Protein AF-A0A2S7NT36-F1 (afdb_monomer_lite)

Structure (mmCIF, N/CA/C/O backbone):
data_AF-A0A2S7NT36-F1
#
_entry.id   AF-A0A2S7NT36-F1
#
loop_
_atom_site.group_PDB
_atom_site.id
_atom_site.type_symbol
_atom_site.label_atom_id
_atom_site.label_alt_id
_atom_site.label_comp_id
_atom_site.label_asym_id
_atom_site.label_entity_id
_atom_site.label_seq_id
_atom_site.pdbx_PDB_ins_code
_atom_site.Cartn_x
_atom_site.Cartn_y
_atom_site.Cartn_z
_atom_site.occupancy
_atom_site.B_iso_or_equiv
_atom_site.auth_seq_id
_atom_site.auth_comp_id
_atom_site.auth_asym_id
_atom_site.auth_atom_id
_atom_site.pdbx_PDB_model_num
ATOM 1 N N . MET A 1 1 ? -33.943 -29.440 -10.392 1.00 42.16 1 MET A N 1
ATOM 2 C CA . MET A 1 1 ? -32.562 -29.233 -9.902 1.00 42.16 1 MET A CA 1
ATOM 3 C C . MET A 1 1 ? -31.952 -28.048 -10.634 1.00 42.16 1 MET A C 1
ATOM 5 O O . MET A 1 1 ? -31.797 -28.117 -11.845 1.00 42.16 1 MET A O 1
ATOM 9 N N . ARG A 1 2 ? -31.644 -26.956 -9.932 1.00 38.22 2 ARG A N 1
ATOM 10 C CA . ARG A 1 2 ? -30.636 -25.983 -10.367 1.00 38.22 2 ARG A CA 1
ATOM 11 C C . ARG A 1 2 ? -30.002 -25.395 -9.109 1.00 38.22 2 ARG A C 1
ATOM 13 O O . ARG A 1 2 ? -30.693 -24.888 -8.234 1.00 38.22 2 ARG A O 1
ATOM 20 N N . VAL A 1 3 ? -28.711 -25.655 -9.006 1.00 45.56 3 VAL A N 1
ATOM 21 C CA . VAL A 1 3 ? -27.828 -25.522 -7.849 1.00 45.56 3 VAL A CA 1
ATOM 22 C C . VAL A 1 3 ? -27.324 -24.076 -7.785 1.00 45.56 3 VAL A C 1
ATOM 24 O O . VAL A 1 3 ? -26.927 -23.530 -8.806 1.00 45.56 3 VAL A O 1
ATOM 27 N N . HIS A 1 4 ? -27.414 -23.490 -6.587 1.00 45.06 4 HIS A N 1
ATOM 28 C CA . HIS A 1 4 ? -26.648 -22.371 -6.016 1.00 45.06 4 HIS A CA 1
ATOM 29 C C . HIS A 1 4 ? -26.056 -21.302 -6.958 1.00 45.06 4 HIS A C 1
ATOM 31 O O . HIS A 1 4 ? -25.009 -21.500 -7.560 1.00 45.06 4 HIS A O 1
ATOM 37 N N . GLN A 1 5 ? -26.631 -20.094 -6.912 1.00 46.41 5 GLN A N 1
ATOM 38 C CA . GLN A 1 5 ? -25.953 -18.850 -7.304 1.00 46.41 5 GLN A CA 1
ATOM 39 C C . GLN A 1 5 ? -26.203 -17.758 -6.247 1.00 46.41 5 GLN A C 1
ATOM 41 O O . GLN A 1 5 ? -26.774 -16.711 -6.529 1.00 46.41 5 GLN A O 1
ATOM 46 N N . THR A 1 6 ? -25.820 -18.018 -4.996 1.00 50.53 6 THR A N 1
ATOM 47 C CA . THR A 1 6 ? -25.891 -17.040 -3.892 1.00 50.53 6 THR A CA 1
ATOM 48 C C . THR A 1 6 ? -24.779 -17.312 -2.872 1.00 50.53 6 THR A C 1
ATOM 50 O O . THR A 1 6 ? -25.064 -17.768 -1.765 1.00 50.53 6 THR A O 1
ATOM 53 N N . SER A 1 7 ? -23.504 -17.119 -3.220 1.00 50.94 7 SER A N 1
ATOM 54 C CA . SER A 1 7 ? -22.423 -17.439 -2.264 1.00 50.94 7 SER A CA 1
ATOM 55 C C . SER A 1 7 ? -21.225 -16.496 -2.201 1.00 50.94 7 SER A C 1
ATOM 57 O O . SER A 1 7 ? -20.379 -16.721 -1.352 1.00 50.94 7 SER A O 1
ATOM 59 N N . GLU A 1 8 ? -21.165 -15.405 -2.967 1.00 52.16 8 GLU A N 1
ATOM 60 C CA . GLU A 1 8 ? -20.052 -14.442 -2.826 1.00 52.16 8 GLU A CA 1
ATOM 61 C C . GLU A 1 8 ? -20.491 -13.160 -2.103 1.00 52.16 8 GLU A C 1
ATOM 63 O O . GLU A 1 8 ? -19.914 -12.759 -1.093 1.00 52.16 8 GLU A O 1
ATOM 68 N N . LEU A 1 9 ? -21.593 -12.546 -2.548 1.00 51.09 9 LEU A N 1
ATOM 69 C CA . LEU A 1 9 ? -22.089 -11.300 -1.951 1.00 51.09 9 LEU A CA 1
ATOM 70 C C . LEU A 1 9 ? -22.696 -11.515 -0.558 1.00 51.09 9 LEU A C 1
ATOM 72 O O . LEU A 1 9 ? -22.529 -10.677 0.322 1.00 51.09 9 LEU A O 1
ATOM 76 N N . SER A 1 10 ? -23.355 -12.653 -0.331 1.00 54.47 10 SER A N 1
ATOM 77 C CA . SER A 1 10 ? -23.894 -13.028 0.980 1.00 54.47 10 SER A CA 1
ATOM 78 C C . SER A 1 10 ? -22.780 -13.280 1.999 1.00 54.47 10 SER A C 1
ATOM 80 O O . SER A 1 10 ? -22.888 -12.819 3.132 1.00 54.47 10 SER A O 1
ATOM 82 N N . PHE A 1 11 ? -21.679 -13.921 1.596 1.00 54.38 11 PHE A N 1
ATOM 83 C CA . PHE A 1 11 ? -20.517 -14.148 2.460 1.00 54.38 11 PHE A CA 1
ATOM 84 C C . PHE A 1 11 ? -19.787 -12.849 2.810 1.00 54.38 11 PHE A C 1
ATOM 86 O O . PHE A 1 11 ? -19.436 -12.642 3.970 1.00 54.38 11 PHE A O 1
ATOM 93 N N . LEU A 1 12 ? -19.622 -11.937 1.847 1.00 54.38 12 LEU A N 1
ATOM 94 C CA . LEU A 1 12 ? -19.020 -10.623 2.093 1.00 54.38 12 LEU A CA 1
ATOM 95 C C . LEU A 1 12 ? -19.875 -9.751 3.019 1.00 54.38 12 LEU A C 1
ATOM 97 O O . LEU A 1 12 ? -19.329 -9.077 3.889 1.00 54.38 12 LEU A O 1
ATOM 101 N N . ILE A 1 13 ? -21.203 -9.790 2.885 1.00 56.16 13 ILE A N 1
ATOM 102 C CA . ILE A 1 13 ? -22.117 -9.051 3.767 1.00 56.16 13 ILE A CA 1
ATOM 103 C C . ILE A 1 13 ? -22.115 -9.652 5.180 1.00 56.16 13 ILE A C 1
ATOM 105 O O . ILE A 1 13 ? -22.045 -8.908 6.155 1.00 56.16 13 ILE A O 1
ATOM 109 N N . ILE A 1 14 ? -22.119 -10.982 5.315 1.00 53.88 14 ILE A N 1
ATOM 110 C CA . ILE A 1 14 ? -22.069 -11.660 6.621 1.00 53.88 14 ILE A CA 1
ATOM 111 C C . ILE A 1 14 ? -20.710 -11.435 7.309 1.00 53.88 14 ILE A C 1
ATOM 113 O O . ILE A 1 14 ? -20.681 -11.151 8.506 1.00 53.88 14 ILE A O 1
ATOM 117 N N . LEU A 1 15 ? -19.595 -11.444 6.565 1.00 54.75 15 LEU A N 1
ATOM 118 C CA . LEU A 1 15 ? -18.270 -11.072 7.077 1.00 54.75 15 LEU A CA 1
ATOM 119 C C . LEU A 1 15 ? -18.221 -9.596 7.505 1.00 54.75 15 LEU A C 1
ATOM 121 O O . LEU A 1 15 ? -17.618 -9.266 8.522 1.00 54.75 15 LEU A O 1
ATOM 125 N N . PHE A 1 16 ? -18.888 -8.705 6.768 1.00 55.41 16 PHE A N 1
ATOM 126 C CA . PHE A 1 16 ? -18.996 -7.287 7.111 1.00 55.41 16 PHE A CA 1
ATOM 127 C C . PHE A 1 16 ? -19.836 -7.047 8.382 1.00 55.41 16 PHE A C 1
ATOM 129 O O . PHE A 1 16 ? -19.515 -6.144 9.151 1.00 55.41 16 PHE A O 1
ATOM 136 N N . ILE A 1 17 ? -20.862 -7.872 8.634 1.00 54.94 17 ILE A N 1
ATOM 137 C CA . ILE A 1 17 ? -21.731 -7.804 9.825 1.00 54.94 17 ILE A CA 1
ATOM 138 C C . ILE A 1 17 ? -21.069 -8.442 11.064 1.00 54.94 17 ILE A C 1
ATOM 140 O O . ILE A 1 17 ? -21.191 -7.903 12.160 1.00 54.94 17 ILE A O 1
ATOM 144 N N . MET A 1 18 ? -20.321 -9.545 10.923 1.00 45.66 18 MET A N 1
ATOM 145 C CA . MET A 1 18 ? -19.658 -10.227 12.054 1.00 45.66 18 MET A CA 1
ATOM 146 C C . MET A 1 18 ? -18.442 -9.481 12.639 1.00 45.66 18 MET A C 1
ATOM 148 O O . MET A 1 18 ? -17.927 -9.881 13.681 1.00 45.66 18 MET A O 1
ATOM 152 N N . ILE A 1 19 ? -17.978 -8.396 12.011 1.00 57.12 19 ILE A N 1
ATOM 153 C CA . ILE A 1 19 ? -16.826 -7.590 12.465 1.00 57.12 19 ILE A CA 1
ATOM 154 C C . ILE A 1 19 ? -17.263 -6.403 13.359 1.00 57.12 19 ILE A C 1
ATOM 156 O O . ILE A 1 19 ? -16.482 -5.483 13.606 1.00 57.12 19 ILE A O 1
ATOM 160 N N . ASP A 1 20 ? -18.488 -6.400 13.890 1.00 58.84 20 ASP A N 1
ATOM 161 C CA . ASP A 1 20 ? -18.980 -5.302 14.730 1.00 58.84 20 ASP A CA 1
ATOM 162 C C . ASP A 1 20 ? -19.432 -5.762 16.125 1.00 58.84 20 ASP A C 1
ATOM 164 O O . ASP A 1 20 ? -20.499 -6.351 16.251 1.00 58.84 20 ASP A O 1
ATOM 168 N N . GLN A 1 21 ? -18.605 -5.491 17.155 1.00 53.12 21 GLN A N 1
ATOM 169 C CA . GLN A 1 21 ? -18.949 -5.218 18.574 1.00 53.12 21 GLN A CA 1
ATOM 170 C C . GLN A 1 21 ? -17.714 -4.596 19.320 1.00 53.12 21 GLN A C 1
ATOM 172 O O . GLN A 1 21 ? -16.574 -4.812 18.905 1.00 53.12 21 GLN A O 1
ATOM 177 N N . PRO A 1 22 ? -17.865 -3.766 20.386 1.00 54.78 22 PRO A N 1
ATOM 178 C CA . PRO A 1 22 ? -17.552 -2.325 20.316 1.00 54.78 22 PRO A CA 1
ATOM 179 C C . PRO A 1 22 ? -16.294 -1.804 21.059 1.00 54.78 22 PRO A C 1
ATOM 181 O O . PRO A 1 22 ? -15.951 -2.236 22.157 1.00 54.78 22 PRO A O 1
ATOM 184 N N . LYS A 1 23 ? -15.703 -0.721 20.507 1.00 51.78 23 LYS A N 1
ATOM 185 C CA . LYS A 1 23 ? -15.104 0.453 21.208 1.00 51.78 23 LYS A CA 1
ATOM 186 C C . LYS A 1 23 ? -14.875 1.592 20.188 1.00 51.78 23 LYS A C 1
ATOM 188 O O . LYS A 1 23 ? -13.743 1.823 19.787 1.00 51.78 23 LYS A O 1
ATOM 193 N N . ARG A 1 24 ? -15.939 2.289 19.744 1.00 61.03 24 ARG A N 1
ATOM 194 C CA . ARG A 1 24 ? -16.065 3.439 18.781 1.00 61.03 24 ARG A CA 1
ATOM 195 C C . ARG A 1 24 ? -14.836 3.925 17.963 1.00 61.03 24 ARG A C 1
ATOM 197 O O . ARG A 1 24 ? -14.943 4.182 16.768 1.00 61.03 24 ARG A O 1
ATOM 204 N N . ARG A 1 25 ? -13.654 4.105 18.564 1.00 59.62 25 ARG A N 1
ATOM 205 C CA . ARG A 1 25 ? -12.399 4.473 17.877 1.00 59.62 25 ARG A CA 1
ATOM 206 C C . ARG A 1 25 ? -11.682 3.290 17.204 1.00 59.62 25 ARG A C 1
ATOM 208 O O . ARG A 1 25 ? -11.070 3.505 16.159 1.00 59.62 25 ARG A O 1
ATOM 215 N N . SER A 1 26 ? -11.722 2.085 17.780 1.00 62.91 26 SER A N 1
ATOM 216 C CA . SER A 1 26 ? -11.135 0.878 17.171 1.00 62.91 26 SER A CA 1
ATOM 217 C C . SER A 1 26 ? -11.915 0.457 15.928 1.00 62.91 26 SER A C 1
ATOM 219 O O . SER A 1 26 ? -11.309 0.158 14.905 1.00 62.91 26 SER A O 1
ATOM 221 N N . GLU A 1 27 ? -13.241 0.555 15.985 1.00 74.75 27 GLU A N 1
ATOM 222 C CA . GLU A 1 27 ? -14.150 0.268 14.875 1.00 74.75 27 GLU A CA 1
ATOM 223 C C . GLU A 1 27 ? -13.899 1.204 13.684 1.00 74.75 27 GLU A C 1
ATOM 225 O O . GLU A 1 27 ? -13.693 0.742 12.566 1.00 74.75 27 GLU A O 1
ATOM 230 N N . ARG A 1 28 ? -13.773 2.522 13.914 1.00 81.31 28 ARG A N 1
ATOM 231 C CA . ARG A 1 28 ? -13.441 3.482 12.844 1.00 81.31 28 ARG A CA 1
ATOM 232 C C . ARG A 1 28 ? -12.108 3.163 12.163 1.00 81.31 28 ARG A C 1
ATOM 234 O O . ARG A 1 28 ? -12.007 3.306 10.945 1.00 81.31 28 ARG A O 1
ATOM 241 N N . LEU A 1 29 ? -11.083 2.778 12.928 1.00 83.69 29 LEU A N 1
ATOM 242 C CA . LEU A 1 29 ? -9.793 2.382 12.357 1.00 83.69 29 LEU A CA 1
ATOM 243 C C . LEU A 1 29 ? -9.930 1.080 11.573 1.00 83.69 29 LEU A C 1
ATOM 245 O O . LEU A 1 29 ? -9.431 1.007 10.456 1.00 83.69 29 LEU A O 1
ATOM 249 N N . ASN A 1 30 ? -10.629 0.087 12.124 1.00 86.06 30 ASN A N 1
ATOM 250 C CA . ASN A 1 30 ? -10.807 -1.203 11.476 1.00 86.06 30 ASN A CA 1
ATOM 251 C C . ASN A 1 30 ? -11.601 -1.072 10.169 1.00 86.06 30 ASN A C 1
ATOM 253 O O . ASN A 1 30 ? -11.141 -1.545 9.138 1.00 86.06 30 ASN A O 1
ATOM 257 N N . ARG A 1 31 ? -12.711 -0.324 10.175 1.00 87.69 31 ARG A N 1
ATOM 258 C CA . ARG A 1 31 ? -13.513 -0.030 8.980 1.00 87.69 31 ARG A CA 1
ATOM 259 C C . ARG A 1 31 ? -12.693 0.675 7.903 1.00 87.69 31 ARG A C 1
ATOM 261 O O . ARG A 1 31 ? -12.652 0.210 6.773 1.00 87.69 31 ARG A O 1
ATOM 268 N N . ARG A 1 32 ? -11.976 1.752 8.252 1.00 91.19 32 ARG A N 1
ATOM 269 C CA . ARG A 1 32 ? -11.115 2.474 7.293 1.00 91.19 32 ARG A CA 1
ATOM 270 C C . ARG A 1 32 ? -9.978 1.607 6.764 1.00 91.19 32 ARG A C 1
ATOM 272 O O . ARG A 1 32 ? -9.661 1.701 5.586 1.00 91.19 32 ARG A O 1
ATOM 279 N N . LYS A 1 33 ? -9.379 0.778 7.622 1.00 91.81 33 LYS A N 1
ATOM 280 C CA . LYS A 1 33 ? -8.339 -0.182 7.241 1.00 91.81 33 LYS A CA 1
ATOM 281 C C . LYS A 1 33 ? -8.882 -1.177 6.215 1.00 91.81 33 LYS A C 1
ATOM 283 O O . LYS A 1 33 ? -8.262 -1.344 5.177 1.00 91.81 33 LYS A O 1
ATOM 288 N N . VAL A 1 34 ? -10.040 -1.784 6.481 1.00 91.88 34 VAL A N 1
ATOM 289 C CA . VAL A 1 34 ? -10.693 -2.720 5.552 1.00 91.88 34 VAL A CA 1
ATOM 290 C C . VAL A 1 34 ? -11.005 -2.030 4.226 1.00 91.88 34 VAL A C 1
ATOM 292 O O . VAL A 1 34 ? -10.644 -2.546 3.177 1.00 91.88 34 VAL A O 1
ATOM 295 N N . THR A 1 35 ? -11.580 -0.823 4.249 1.00 94.50 35 THR A N 1
ATOM 296 C CA . THR A 1 35 ? -11.831 -0.059 3.018 1.00 94.50 35 THR A CA 1
ATOM 297 C C . THR A 1 35 ? -10.545 0.238 2.244 1.00 94.50 35 THR A C 1
ATOM 299 O O . THR A 1 35 ? -10.534 0.107 1.026 1.00 94.50 35 THR A O 1
ATOM 302 N N . LEU A 1 36 ? -9.462 0.623 2.927 1.00 94.94 36 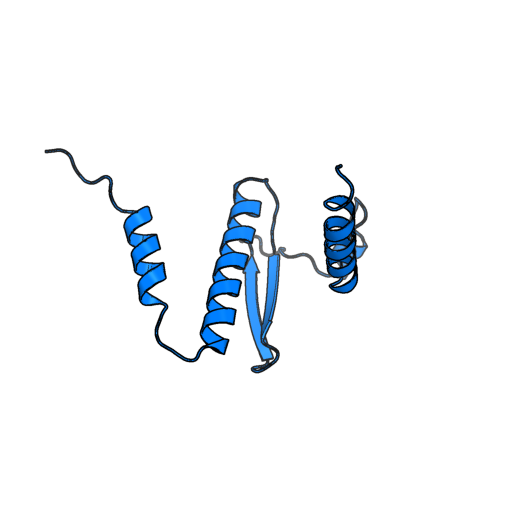LEU A N 1
ATOM 303 C CA . LEU A 1 36 ? -8.177 0.901 2.284 1.00 94.94 36 LEU A CA 1
ATOM 304 C C . LEU A 1 36 ? -7.585 -0.353 1.631 1.00 94.94 36 LEU A C 1
ATOM 306 O O . LEU A 1 36 ? -7.117 -0.273 0.501 1.00 94.94 36 LEU A O 1
ATOM 310 N N . LEU A 1 37 ? -7.642 -1.499 2.315 1.00 95.00 37 LEU A N 1
ATOM 311 C CA . LEU A 1 37 ? -7.189 -2.780 1.770 1.00 95.00 37 LEU A CA 1
ATOM 312 C C . LEU A 1 37 ? -8.013 -3.186 0.545 1.00 95.00 37 LEU A C 1
ATOM 314 O O . LEU A 1 37 ? -7.434 -3.523 -0.481 1.00 95.00 37 LEU A O 1
ATOM 318 N N . ASN A 1 38 ? -9.342 -3.059 0.608 1.00 94.25 38 ASN A N 1
ATOM 319 C CA . ASN A 1 38 ? -10.210 -3.339 -0.537 1.00 94.25 38 ASN A CA 1
ATOM 320 C C . ASN A 1 38 ? -9.871 -2.438 -1.731 1.00 94.25 38 ASN A C 1
ATOM 322 O O . ASN A 1 38 ? -9.794 -2.918 -2.855 1.00 94.25 38 ASN A O 1
ATOM 326 N N . LYS A 1 39 ? -9.608 -1.145 -1.499 1.00 95.31 39 LYS A N 1
ATOM 327 C CA . LYS A 1 39 ? -9.221 -0.216 -2.570 1.00 95.31 39 LYS A CA 1
ATOM 328 C C . LYS A 1 39 ? -7.851 -0.533 -3.160 1.00 95.31 39 LYS A C 1
ATOM 330 O O . LYS A 1 39 ? -7.690 -0.452 -4.370 1.00 95.31 39 LYS A O 1
ATOM 335 N N . ALA A 1 40 ? -6.884 -0.913 -2.331 1.00 95.31 40 ALA A N 1
ATOM 336 C CA . ALA A 1 40 ? -5.579 -1.356 -2.810 1.00 95.31 40 ALA A CA 1
ATOM 337 C C . ALA A 1 40 ? -5.685 -2.623 -3.664 1.00 95.31 40 ALA A C 1
ATOM 339 O O . ALA A 1 40 ? -5.074 -2.686 -4.725 1.00 95.31 40 ALA A O 1
ATOM 340 N N . TYR A 1 41 ? -6.508 -3.581 -3.234 1.00 94.44 41 TYR A N 1
ATOM 341 C CA . TYR A 1 41 ? -6.813 -4.786 -4.000 1.00 94.44 41 TYR A CA 1
ATOM 342 C C . TYR A 1 41 ? -7.506 -4.478 -5.332 1.00 94.44 41 TYR A C 1
ATOM 344 O O . TYR A 1 41 ? -7.125 -5.023 -6.364 1.00 94.44 41 TYR A O 1
ATOM 352 N N . GLU A 1 42 ? -8.503 -3.589 -5.333 1.00 94.94 42 GLU A N 1
ATOM 353 C CA . GLU A 1 42 ? -9.172 -3.143 -6.559 1.00 94.94 42 GLU A CA 1
ATOM 354 C C . GLU A 1 42 ? -8.170 -2.521 -7.542 1.00 94.94 42 GLU A C 1
ATOM 356 O O . GLU A 1 42 ? -8.170 -2.894 -8.711 1.00 94.94 42 GLU A O 1
ATOM 361 N N . ILE A 1 43 ? -7.289 -1.627 -7.077 1.00 95.44 43 ILE A N 1
ATOM 362 C CA . ILE A 1 43 ? -6.253 -1.012 -7.923 1.00 95.44 43 ILE A CA 1
ATOM 363 C C . ILE A 1 43 ? -5.339 -2.085 -8.513 1.00 95.44 43 ILE A C 1
ATOM 365 O O . ILE A 1 43 ? -5.132 -2.098 -9.724 1.00 95.44 43 ILE A O 1
ATOM 369 N N . SER A 1 44 ? -4.834 -3.013 -7.694 1.00 94.50 44 SER A N 1
ATOM 370 C CA . SER A 1 44 ? -3.944 -4.053 -8.213 1.00 94.50 44 SER A CA 1
ATOM 371 C C . SER A 1 44 ? -4.640 -4.983 -9.202 1.00 94.50 44 SER A C 1
ATOM 373 O O . SER A 1 44 ? -4.050 -5.386 -10.196 1.00 94.50 44 SER A O 1
ATOM 375 N N . ARG A 1 45 ? -5.918 -5.296 -8.963 1.00 92.50 45 ARG A N 1
ATOM 376 C CA . ARG A 1 45 ? -6.692 -6.206 -9.810 1.00 92.50 45 ARG A CA 1
ATOM 377 C C . ARG A 1 45 ? -7.119 -5.580 -11.136 1.00 92.50 45 ARG A C 1
ATOM 379 O O . ARG A 1 45 ? -7.165 -6.287 -12.135 1.00 92.50 45 ARG A O 1
ATOM 386 N N . PHE A 1 46 ? -7.509 -4.306 -11.136 1.00 94.94 46 PHE A N 1
ATOM 387 C CA . PHE A 1 46 ? -8.149 -3.669 -12.294 1.00 94.94 46 PHE A CA 1
ATOM 388 C C . PHE A 1 46 ? -7.241 -2.718 -13.071 1.00 94.94 46 PHE A C 1
ATOM 390 O O . PHE A 1 46 ? -7.607 -2.328 -14.176 1.00 94.94 46 PHE A O 1
ATOM 397 N N . CYS A 1 47 ? -6.095 -2.320 -12.516 1.00 93.62 47 CYS A N 1
ATOM 398 C CA . CYS A 1 47 ? -5.208 -1.344 -13.150 1.00 93.62 47 CYS A CA 1
ATOM 399 C C . CYS A 1 47 ? -3.820 -1.896 -13.504 1.00 93.62 47 CYS A C 1
ATOM 401 O O . CYS A 1 47 ? -2.995 -1.108 -13.947 1.00 93.62 47 CYS A O 1
ATOM 403 N N . GLU A 1 48 ? -3.560 -3.198 -13.321 1.00 91.81 48 GLU A N 1
ATOM 404 C CA . GLU A 1 48 ? -2.254 -3.829 -13.609 1.00 91.81 48 GLU A CA 1
ATOM 405 C C . GLU A 1 48 ? -1.084 -3.135 -12.883 1.00 91.81 48 GLU A C 1
ATOM 407 O O . GLU A 1 48 ? -0.014 -2.904 -13.441 1.00 91.81 48 GLU A O 1
ATOM 412 N N . VAL A 1 49 ? -1.302 -2.768 -11.617 1.00 93.31 49 VAL A N 1
ATOM 413 C CA . VAL A 1 49 ? -0.299 -2.102 -10.775 1.00 93.31 49 VAL A CA 1
ATOM 414 C C . VAL A 1 49 ? 0.030 -2.969 -9.569 1.00 93.31 49 VAL A C 1
ATOM 416 O O . VAL A 1 49 ? -0.868 -3.386 -8.836 1.00 93.31 49 VAL A O 1
ATOM 419 N N . ASP A 1 50 ? 1.317 -3.158 -9.292 1.00 93.88 50 ASP A N 1
ATOM 420 C CA . ASP A 1 50 ? 1.750 -3.752 -8.033 1.00 93.88 50 ASP A CA 1
ATOM 421 C C . ASP A 1 50 ? 1.620 -2.752 -6.879 1.00 93.88 50 ASP A C 1
ATOM 423 O O . ASP A 1 50 ? 2.085 -1.610 -6.932 1.00 93.88 50 ASP A O 1
ATOM 427 N N . VAL A 1 51 ? 0.972 -3.184 -5.800 1.00 95.00 51 VAL A N 1
ATOM 428 C CA . VAL A 1 51 ? 0.668 -2.361 -4.633 1.00 95.00 51 VAL A CA 1
ATOM 429 C C . VAL A 1 51 ? 1.278 -2.994 -3.392 1.00 95.00 51 VAL A C 1
ATOM 431 O O . VAL A 1 51 ? 1.042 -4.159 -3.075 1.00 95.00 51 VAL A O 1
ATOM 434 N N . ALA A 1 52 ? 2.025 -2.192 -2.638 1.00 95.25 52 ALA A N 1
ATOM 435 C CA . ALA A 1 52 ? 2.438 -2.515 -1.282 1.00 95.25 52 ALA A CA 1
ATOM 436 C C . ALA A 1 52 ? 1.958 -1.426 -0.321 1.00 95.25 52 ALA A C 1
ATOM 438 O O . ALA A 1 52 ? 2.169 -0.232 -0.541 1.00 95.25 52 ALA A O 1
ATOM 439 N N . LEU A 1 53 ? 1.310 -1.837 0.766 1.00 95.19 53 LEU A N 1
ATOM 440 C CA . LEU A 1 53 ? 0.859 -0.953 1.833 1.00 95.19 53 LEU A CA 1
ATOM 441 C C . LEU A 1 53 ? 1.518 -1.343 3.147 1.00 95.19 53 LEU A C 1
ATOM 443 O O . LEU A 1 53 ? 1.507 -2.506 3.543 1.00 95.19 53 LEU A O 1
ATOM 447 N N . ILE A 1 54 ? 2.015 -0.339 3.867 1.00 94.44 54 ILE A N 1
ATOM 448 C CA . ILE A 1 54 ? 2.556 -0.493 5.216 1.00 94.44 54 ILE A CA 1
ATOM 449 C C . ILE A 1 54 ? 1.822 0.479 6.135 1.00 94.44 54 ILE A C 1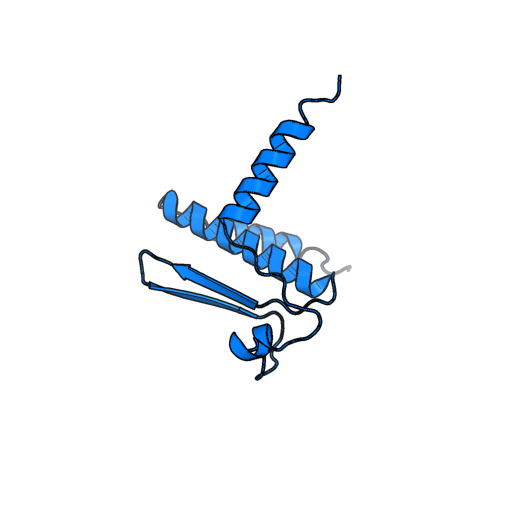
ATOM 451 O O . ILE A 1 54 ? 1.901 1.698 5.983 1.00 94.44 54 ILE A O 1
ATOM 455 N N . LEU A 1 55 ? 1.111 -0.060 7.121 1.00 94.00 55 LEU A N 1
ATOM 456 C CA . LEU A 1 55 ? 0.407 0.710 8.139 1.00 94.00 55 LEU A CA 1
ATOM 457 C C . LEU A 1 55 ? 1.071 0.485 9.490 1.00 94.00 55 LEU A C 1
ATOM 459 O O . LEU A 1 55 ? 1.125 -0.638 9.979 1.00 94.00 55 LEU A O 1
ATOM 463 N N . ARG A 1 56 ? 1.510 1.562 10.143 1.00 94.50 56 ARG A N 1
ATOM 464 C CA . ARG A 1 56 ? 1.989 1.512 11.529 1.00 94.50 56 ARG A CA 1
ATOM 465 C C . ARG A 1 56 ? 0.924 2.046 12.477 1.00 94.50 56 ARG A C 1
ATOM 467 O O . ARG A 1 56 ? 0.606 3.240 12.465 1.00 94.50 56 ARG A O 1
ATOM 474 N N . ILE A 1 57 ? 0.406 1.197 13.358 1.00 91.56 57 ILE A N 1
ATOM 475 C CA . ILE A 1 57 ? -0.497 1.623 14.427 1.00 91.56 57 ILE A CA 1
ATOM 476 C C . ILE A 1 57 ? 0.330 2.358 15.480 1.00 91.56 57 ILE A C 1
ATOM 478 O O . ILE A 1 57 ? 0.969 1.746 16.326 1.00 91.56 57 ILE A O 1
ATOM 482 N N . ARG A 1 58 ? 0.292 3.695 15.475 1.00 90.06 58 ARG A N 1
ATOM 483 C CA . ARG A 1 58 ? 1.093 4.527 16.399 1.00 90.06 58 ARG A CA 1
ATOM 484 C C . ARG A 1 58 ? 0.900 4.186 17.879 1.00 90.06 58 ARG A C 1
ATOM 486 O O . ARG A 1 58 ? 1.824 4.353 18.658 1.00 90.06 58 ARG A O 1
ATOM 493 N N . LYS A 1 59 ? -0.297 3.729 18.258 1.00 89.50 59 LYS A N 1
ATOM 494 C CA . LYS A 1 59 ? -0.626 3.393 19.649 1.00 89.50 59 LYS A CA 1
ATOM 495 C C . LYS A 1 59 ? 0.049 2.117 20.143 1.00 89.50 59 LYS A C 1
ATOM 497 O O . LYS A 1 59 ? 0.450 2.073 21.293 1.00 89.50 59 LYS A O 1
ATOM 502 N N . THR A 1 60 ? 0.106 1.087 19.304 1.00 90.88 60 THR A N 1
ATOM 503 C CA . THR A 1 60 ? 0.619 -0.239 19.683 1.00 90.88 60 THR A CA 1
ATOM 504 C C . THR A 1 60 ? 2.001 -0.510 19.097 1.00 90.88 60 THR A C 1
ATOM 506 O O . THR A 1 60 ? 2.633 -1.492 19.451 1.00 90.88 60 THR A O 1
ATOM 509 N N . GLY A 1 61 ? 2.458 0.322 18.160 1.00 92.38 61 GLY A N 1
ATOM 510 C CA . GLY A 1 61 ? 3.662 0.092 17.367 1.00 92.38 61 GLY A CA 1
ATOM 511 C C . GLY A 1 61 ? 3.500 -0.972 16.278 1.00 92.38 61 GLY A C 1
ATOM 512 O O . GLY A 1 61 ? 4.384 -1.079 15.435 1.00 92.38 61 GLY A O 1
ATOM 513 N N . GLN A 1 62 ? 2.384 -1.708 16.259 1.00 93.06 62 GLN A N 1
ATOM 514 C CA . GLN A 1 62 ? 2.161 -2.831 15.353 1.00 93.06 62 GLN A CA 1
ATOM 515 C C . GLN A 1 62 ? 2.136 -2.385 13.889 1.00 93.06 62 GLN A C 1
ATOM 517 O O . GLN A 1 62 ? 1.450 -1.418 13.534 1.00 93.06 62 GLN A O 1
ATOM 522 N N . TYR A 1 63 ? 2.852 -3.129 13.051 1.00 94.62 63 TYR A N 1
ATOM 523 C CA . TYR A 1 63 ? 2.799 -2.994 11.604 1.00 94.62 63 TYR A CA 1
ATOM 524 C C . TYR A 1 63 ? 1.763 -3.949 11.017 1.00 94.62 63 TYR A C 1
ATOM 526 O O . TYR A 1 63 ? 1.622 -5.085 11.461 1.00 94.62 63 TYR A O 1
ATOM 534 N N . ILE A 1 64 ? 1.037 -3.463 10.018 1.00 92.75 64 ILE A N 1
ATOM 535 C CA . ILE A 1 64 ? 0.167 -4.251 9.153 1.00 92.75 64 ILE A CA 1
ATOM 536 C C . ILE A 1 64 ? 0.666 -4.015 7.736 1.00 92.75 64 ILE A C 1
ATOM 538 O O . ILE A 1 64 ? 0.767 -2.862 7.308 1.00 92.75 64 ILE A O 1
ATOM 542 N N . THR A 1 65 ? 0.976 -5.094 7.033 1.00 94.00 65 THR A N 1
ATOM 543 C CA . THR A 1 65 ? 1.466 -5.063 5.658 1.00 94.00 65 THR A CA 1
ATOM 544 C C . THR A 1 65 ? 0.467 -5.738 4.727 1.00 94.00 65 THR A C 1
ATOM 546 O O . THR A 1 65 ? -0.261 -6.646 5.124 1.00 94.00 65 THR A O 1
ATOM 549 N N . TYR A 1 66 ? 0.407 -5.249 3.495 1.00 93.75 66 TYR A N 1
ATOM 550 C CA . TYR A 1 66 ? -0.314 -5.868 2.389 1.00 93.75 66 TYR A CA 1
ATOM 551 C C . TYR A 1 66 ? 0.547 -5.747 1.138 1.00 93.75 66 TYR A C 1
ATOM 553 O O . TYR A 1 66 ? 1.084 -4.669 0.875 1.00 93.75 66 TYR A O 1
ATOM 561 N N . THR A 1 67 ? 0.648 -6.831 0.380 1.00 94.12 67 THR A N 1
ATOM 562 C CA . THR A 1 67 ? 1.296 -6.889 -0.929 1.00 94.12 67 THR A CA 1
ATOM 563 C C . THR A 1 67 ? 0.318 -7.516 -1.915 1.00 94.12 67 THR A C 1
ATOM 565 O O . THR A 1 67 ? -0.379 -8.471 -1.579 1.00 94.12 67 THR A O 1
ATOM 568 N N . SER A 1 68 ? 0.217 -6.949 -3.117 1.00 93.25 68 SER A N 1
ATOM 569 C CA . SER A 1 68 ? -0.629 -7.499 -4.185 1.00 93.25 68 SER A CA 1
ATOM 570 C C . SER A 1 68 ? -0.012 -8.706 -4.884 1.00 93.25 68 SER A C 1
ATOM 572 O O . SER A 1 68 ? -0.733 -9.469 -5.516 1.00 93.25 68 SER A O 1
ATOM 574 N N . THR A 1 69 ? 1.308 -8.846 -4.788 1.00 91.44 69 THR A N 1
ATOM 575 C CA . THR A 1 69 ? 2.098 -9.894 -5.427 1.00 91.44 69 THR A CA 1
ATOM 576 C C . THR A 1 69 ? 2.902 -10.657 -4.378 1.00 91.44 69 THR A C 1
ATOM 578 O O . THR A 1 69 ? 3.237 -10.114 -3.318 1.00 91.44 69 THR A O 1
ATOM 581 N N . ASP A 1 70 ? 3.163 -11.927 -4.666 1.00 88.06 70 ASP A N 1
ATOM 582 C CA . ASP A 1 70 ? 3.933 -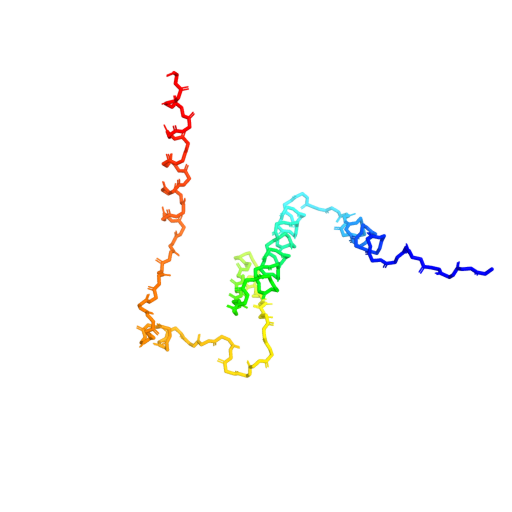12.872 -3.856 1.00 88.06 70 ASP A CA 1
ATOM 583 C C . ASP A 1 70 ? 5.416 -12.931 -4.257 1.00 88.06 70 ASP A C 1
ATOM 585 O O . ASP A 1 70 ? 6.175 -13.734 -3.717 1.00 88.06 70 ASP A O 1
ATOM 589 N N . LEU A 1 71 ? 5.847 -12.052 -5.168 1.00 89.81 71 LEU A N 1
ATOM 590 C CA . LEU A 1 71 ? 7.248 -11.913 -5.556 1.00 89.81 71 LEU A CA 1
ATOM 591 C C . LEU A 1 71 ? 8.130 -11.578 -4.347 1.00 89.81 71 LEU A C 1
ATOM 593 O O . LEU A 1 71 ? 7.919 -10.580 -3.661 1.00 89.81 71 LEU A O 1
ATOM 597 N N . GLU A 1 72 ? 9.177 -12.377 -4.142 1.00 84.00 72 GLU A N 1
ATOM 598 C CA . GLU A 1 72 ? 10.105 -12.243 -3.011 1.00 84.00 72 GLU A CA 1
ATOM 599 C C . GLU A 1 72 ? 10.848 -10.894 -3.002 1.00 84.00 72 GLU A C 1
ATOM 601 O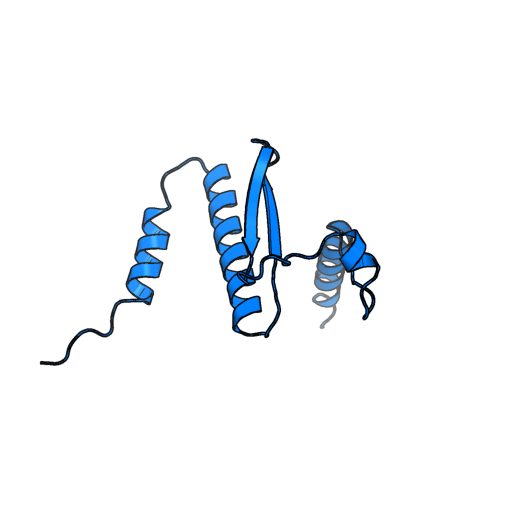 O . GLU A 1 72 ? 11.168 -10.354 -1.946 1.00 84.00 72 GLU A O 1
ATOM 606 N N . SER A 1 73 ? 11.069 -10.307 -4.181 1.00 85.25 73 SER A N 1
ATOM 607 C CA . SER A 1 73 ? 11.703 -8.996 -4.351 1.00 85.25 73 SER A CA 1
ATOM 608 C C . SER A 1 73 ? 10.745 -7.809 -4.178 1.00 85.25 73 SER A C 1
ATOM 610 O O . SER A 1 73 ? 11.156 -6.665 -4.369 1.00 85.25 73 SER A O 1
ATOM 612 N N . TRP A 1 74 ? 9.463 -8.048 -3.878 1.00 86.50 74 TRP A N 1
ATOM 613 C CA . TRP A 1 74 ? 8.455 -7.001 -3.729 1.00 86.50 74 TRP A CA 1
ATOM 614 C C . TRP A 1 74 ? 8.046 -6.808 -2.256 1.00 86.50 74 TRP A C 1
ATOM 616 O O . TRP A 1 74 ? 7.736 -7.780 -1.568 1.00 86.50 74 TRP A O 1
ATOM 626 N N . PRO A 1 75 ? 7.945 -5.562 -1.751 1.00 92.19 75 PRO A N 1
ATOM 627 C CA . PRO A 1 75 ? 8.213 -4.296 -2.434 1.00 92.19 75 PRO A CA 1
ATOM 628 C C . PRO A 1 75 ? 9.709 -3.966 -2.551 1.00 92.19 75 PRO A C 1
ATOM 630 O O . PRO A 1 75 ? 10.485 -4.355 -1.677 1.00 92.19 75 PRO A O 1
ATOM 633 N N . PRO A 1 76 ? 10.102 -3.164 -3.557 1.00 91.75 76 PRO A N 1
ATOM 634 C CA . PRO A 1 76 ? 11.460 -2.652 -3.660 1.00 91.75 76 PRO A CA 1
ATOM 635 C C . PRO A 1 76 ? 11.820 -1.793 -2.446 1.00 91.75 76 PRO A C 1
ATOM 637 O O . PRO A 1 76 ? 10.985 -1.116 -1.831 1.00 91.75 76 PRO A O 1
ATOM 640 N N . THR A 1 77 ? 13.103 -1.789 -2.115 1.00 92.12 77 THR A N 1
ATOM 641 C CA . THR A 1 77 ? 13.669 -0.936 -1.077 1.00 92.12 77 THR A CA 1
ATOM 642 C C . THR A 1 77 ? 13.546 0.541 -1.451 1.00 92.12 77 THR A C 1
ATOM 644 O O . THR A 1 77 ? 13.418 0.934 -2.612 1.00 92.12 77 THR A O 1
ATOM 647 N N . LYS A 1 78 ? 13.620 1.416 -0.444 1.00 91.25 78 LYS A N 1
ATOM 648 C CA . LYS A 1 78 ? 13.526 2.864 -0.667 1.00 91.25 78 LYS A CA 1
ATOM 649 C C . LYS A 1 78 ? 14.621 3.387 -1.600 1.00 91.25 78 LYS A C 1
ATOM 651 O O . LYS A 1 78 ? 14.375 4.342 -2.335 1.00 91.25 78 LYS A O 1
ATOM 656 N N . ASP A 1 79 ? 15.809 2.798 -1.548 1.00 92.81 79 ASP A N 1
ATOM 657 C CA . ASP A 1 79 ? 16.930 3.223 -2.380 1.00 92.81 79 ASP A CA 1
ATOM 658 C C . ASP A 1 79 ? 16.776 2.727 -3.820 1.00 92.81 79 ASP A C 1
ATOM 660 O O . ASP A 1 79 ? 16.988 3.512 -4.740 1.00 92.81 79 ASP A O 1
ATOM 664 N N . GLU A 1 80 ? 16.259 1.514 -4.031 1.00 93.12 80 GLU A N 1
ATOM 665 C CA . GLU A 1 80 ? 15.864 1.041 -5.367 1.00 93.12 80 GLU A CA 1
ATOM 666 C C . GLU A 1 80 ? 14.780 1.933 -5.985 1.00 93.12 80 GLU A C 1
ATOM 668 O O . GLU A 1 80 ? 14.908 2.352 -7.133 1.00 93.12 80 GLU A O 1
ATOM 673 N N . ILE A 1 81 ? 13.758 2.321 -5.209 1.00 93.56 81 ILE A N 1
ATOM 674 C CA . ILE A 1 81 ? 12.711 3.242 -5.682 1.00 93.56 81 ILE A CA 1
ATOM 675 C C . ILE A 1 81 ? 13.320 4.584 -6.107 1.00 93.56 81 ILE A C 1
ATOM 677 O O . ILE A 1 81 ? 12.962 5.117 -7.154 1.00 93.56 81 ILE A O 1
ATOM 681 N N . ARG A 1 82 ? 14.254 5.143 -5.326 1.00 92.19 82 ARG A N 1
ATOM 682 C CA . ARG A 1 82 ? 14.905 6.432 -5.634 1.00 92.19 82 ARG A CA 1
ATOM 683 C C . ARG A 1 82 ? 15.733 6.404 -6.914 1.00 92.19 82 ARG A C 1
ATOM 685 O O . ARG A 1 82 ? 15.862 7.445 -7.551 1.00 92.19 82 ARG A O 1
ATOM 692 N N . LEU A 1 83 ? 16.306 5.251 -7.242 1.00 93.50 83 LEU A N 1
ATOM 693 C CA . LEU A 1 83 ? 17.144 5.047 -8.423 1.00 93.50 83 LEU A CA 1
ATOM 694 C C . LEU A 1 83 ? 16.339 4.595 -9.651 1.00 93.50 83 LEU A C 1
ATOM 696 O O . LEU A 1 83 ? 16.899 4.499 -10.741 1.00 93.50 83 LEU A O 1
ATOM 700 N N . SER A 1 84 ? 15.042 4.321 -9.487 1.00 93.88 84 SER A N 1
ATOM 701 C CA . SER A 1 84 ? 14.179 3.843 -10.566 1.00 93.88 84 SER A CA 1
ATOM 702 C C . SER A 1 84 ? 13.888 4.911 -11.628 1.00 93.88 84 SER A C 1
ATOM 704 O O . SER A 1 84 ? 13.901 6.118 -11.364 1.00 93.88 84 SER A O 1
ATOM 706 N N . TYR A 1 85 ? 13.604 4.440 -12.846 1.00 91.31 85 TYR A N 1
ATOM 707 C CA . TYR A 1 85 ? 13.063 5.251 -13.930 1.00 91.31 85 TYR A CA 1
ATOM 708 C C . TYR A 1 85 ? 11.742 4.636 -14.423 1.00 91.31 85 TYR A C 1
ATOM 710 O O . TYR A 1 85 ? 11.701 3.421 -14.630 1.00 91.31 85 TYR A O 1
ATOM 718 N 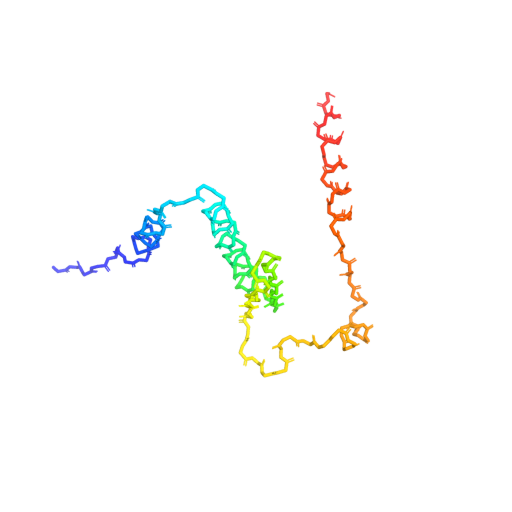N . PRO A 1 86 ? 10.680 5.433 -14.649 1.00 91.69 86 PRO A N 1
ATOM 719 C CA . PRO A 1 86 ? 10.605 6.896 -14.531 1.00 91.69 86 PRO A CA 1
ATOM 720 C C . PRO A 1 86 ? 10.753 7.407 -13.090 1.00 91.69 86 PRO A C 1
ATOM 722 O O . PRO A 1 86 ? 10.570 6.655 -12.137 1.00 91.69 86 PRO A O 1
ATOM 725 N N . LEU A 1 87 ? 11.102 8.693 -12.939 1.00 92.50 87 LEU A N 1
ATOM 726 C CA . LEU A 1 87 ? 11.356 9.292 -11.625 1.00 92.50 87 LEU A CA 1
ATOM 727 C C . LEU A 1 87 ? 10.154 9.092 -10.682 1.00 92.50 87 LEU A C 1
ATOM 729 O O . LEU A 1 87 ? 9.024 9.424 -11.056 1.00 92.50 87 LEU A O 1
ATOM 733 N N . PRO A 1 88 ? 10.378 8.610 -9.448 1.00 93.25 88 PRO A N 1
ATOM 734 C CA . PRO A 1 88 ? 9.294 8.305 -8.527 1.00 93.25 88 PRO A CA 1
ATOM 735 C C . PRO A 1 88 ? 8.585 9.576 -8.043 1.00 93.25 88 PRO A C 1
ATOM 737 O O . PRO A 1 88 ? 9.213 10.549 -7.615 1.00 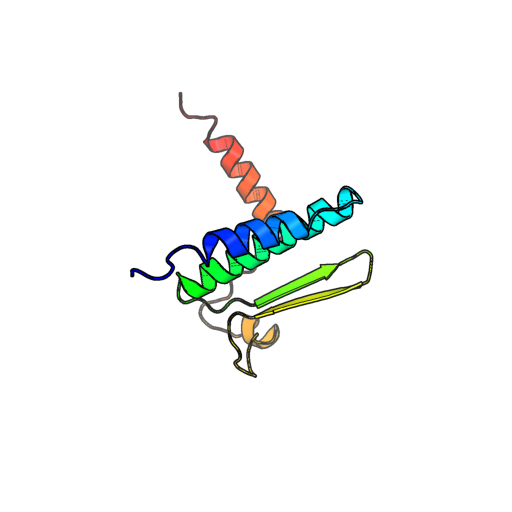93.25 88 PRO A O 1
ATOM 740 N N . ILE A 1 89 ? 7.252 9.539 -8.025 1.00 91.88 89 ILE A N 1
ATOM 741 C CA . ILE A 1 89 ? 6.421 10.605 -7.458 1.00 91.88 89 ILE A CA 1
ATOM 742 C C . ILE A 1 89 ? 6.224 10.332 -5.964 1.00 91.88 89 ILE A C 1
ATOM 744 O O . ILE A 1 89 ? 5.555 9.379 -5.571 1.00 91.88 89 ILE A O 1
ATOM 748 N N . ASN A 1 90 ? 6.785 11.194 -5.116 1.00 89.62 90 ASN A N 1
ATOM 749 C CA . ASN A 1 90 ? 6.684 11.074 -3.662 1.00 89.62 90 ASN A CA 1
ATOM 750 C C . ASN A 1 90 ? 5.638 12.053 -3.116 1.00 89.62 90 ASN A C 1
ATOM 752 O O . ASN A 1 90 ? 5.877 13.258 -3.104 1.00 89.62 90 ASN A O 1
ATOM 756 N N . LEU A 1 91 ? 4.502 11.538 -2.637 1.00 90.38 91 LEU A N 1
ATOM 757 C CA . LEU A 1 91 ? 3.434 12.342 -2.033 1.00 90.38 91 LEU A CA 1
ATOM 758 C C . LEU A 1 91 ? 3.453 12.227 -0.504 1.00 90.38 91 LEU A C 1
ATOM 760 O O . LEU A 1 91 ? 3.481 11.130 0.054 1.00 90.38 91 LEU A O 1
ATOM 764 N N . LEU A 1 92 ? 3.397 13.366 0.183 1.00 91.19 92 LEU A N 1
ATOM 765 C CA . LEU A 1 92 ? 3.246 13.462 1.634 1.00 91.19 92 LEU A CA 1
ATOM 766 C C . LEU A 1 92 ? 1.822 13.892 2.007 1.00 91.19 92 LEU A C 1
ATOM 768 O O . LEU A 1 92 ? 1.081 14.435 1.191 1.00 91.19 92 LEU A O 1
ATOM 772 N N . SER A 1 93 ? 1.442 13.714 3.278 1.00 88.69 93 SER A N 1
ATOM 773 C CA . SER A 1 93 ? 0.118 14.126 3.782 1.00 88.69 93 SER A CA 1
ATOM 774 C C . SER A 1 93 ? -0.226 15.578 3.434 1.00 88.69 93 SER A C 1
ATOM 776 O O . SER A 1 93 ? -1.341 15.848 3.002 1.00 88.69 93 SER A O 1
ATOM 778 N N . LYS A 1 94 ? 0.754 16.487 3.532 1.00 91.12 94 LYS A N 1
ATOM 779 C CA . LYS A 1 94 ? 0.599 17.907 3.181 1.00 91.12 94 LYS A CA 1
ATOM 780 C C . LYS A 1 94 ? 0.228 18.136 1.710 1.00 91.12 94 LYS A C 1
ATOM 782 O O . LYS A 1 94 ? -0.507 19.070 1.405 1.00 91.12 94 LYS A O 1
ATOM 787 N N . ASP A 1 95 ? 0.706 17.280 0.809 1.00 91.50 95 ASP A N 1
ATOM 788 C CA . ASP A 1 95 ? 0.450 17.408 -0.625 1.00 91.50 95 ASP A CA 1
ATOM 789 C C . ASP A 1 95 ? -0.992 16.981 -0.932 1.00 91.50 95 ASP A C 1
ATOM 791 O O . ASP A 1 95 ? -1.700 17.658 -1.678 1.00 91.50 95 ASP A O 1
ATOM 795 N N . ILE A 1 96 ? -1.470 15.923 -0.266 1.00 89.81 96 ILE A N 1
ATOM 796 C CA . ILE A 1 96 ? -2.867 15.469 -0.343 1.00 89.81 96 ILE A CA 1
ATOM 797 C C . ILE A 1 96 ? -3.821 16.504 0.270 1.00 89.81 96 ILE A C 1
ATOM 799 O O . ILE A 1 96 ? -4.852 16.828 -0.318 1.00 89.81 96 ILE A O 1
ATOM 803 N N . GLU A 1 97 ? -3.479 17.071 1.429 1.00 91.00 97 GLU A N 1
ATOM 804 C CA . GLU A 1 97 ? -4.267 18.133 2.069 1.00 91.00 97 GLU A CA 1
ATOM 805 C C . GLU A 1 97 ? -4.396 19.368 1.162 1.00 91.00 97 GLU A C 1
ATOM 807 O O . GLU A 1 97 ? -5.487 19.928 1.017 1.00 91.00 97 GLU A O 1
ATOM 812 N N . ALA A 1 98 ? -3.312 19.755 0.482 1.00 88.38 98 ALA A N 1
ATOM 813 C CA . ALA A 1 98 ? -3.328 20.848 -0.485 1.00 88.38 98 ALA A CA 1
ATOM 814 C C . ALA A 1 98 ? -4.225 20.549 -1.701 1.00 88.38 98 ALA A C 1
ATOM 816 O O . ALA A 1 98 ? -4.930 21.444 -2.173 1.00 88.38 98 ALA A O 1
ATOM 817 N N . GLN A 1 99 ? -4.242 19.306 -2.193 1.00 85.94 99 GLN A N 1
ATOM 818 C CA . GLN A 1 99 ? -5.131 18.883 -3.283 1.00 85.94 99 GLN A CA 1
ATOM 819 C C . GLN A 1 99 ? -6.607 18.943 -2.875 1.00 85.94 99 GLN A C 1
ATOM 821 O O . GLN A 1 99 ? -7.429 19.467 -3.627 1.00 85.94 99 GLN A O 1
ATOM 826 N N . ILE A 1 100 ? -6.940 18.475 -1.667 1.00 85.75 100 ILE A N 1
ATOM 827 C CA . ILE A 1 100 ? -8.308 18.538 -1.129 1.00 85.75 100 ILE A CA 1
ATOM 828 C C . ILE A 1 100 ? -8.771 19.996 -1.025 1.00 85.75 100 ILE A C 1
ATOM 830 O O . ILE A 1 100 ? -9.882 20.322 -1.445 1.00 85.75 100 ILE A O 1
ATOM 834 N N . LYS A 1 101 ? -7.906 20.892 -0.530 1.00 82.81 101 LYS A N 1
ATOM 835 C CA . LYS A 1 101 ? -8.222 22.321 -0.414 1.00 82.81 101 LYS A CA 1
ATOM 836 C C . LYS A 1 101 ? -8.486 22.959 -1.779 1.00 82.81 101 LYS A C 1
ATOM 838 O O . LYS A 1 101 ? -9.504 23.627 -1.939 1.00 82.81 101 LYS A O 1
ATOM 843 N N . LYS A 1 102 ? -7.620 22.713 -2.770 1.00 76.56 102 LYS A N 1
ATOM 844 C CA . LYS A 1 102 ? -7.803 23.220 -4.142 1.00 76.56 102 LYS A CA 1
ATOM 845 C C . LYS A 1 102 ? -9.123 22.746 -4.753 1.00 76.56 102 LYS A C 1
ATOM 847 O O . LYS A 1 102 ? -9.826 23.556 -5.351 1.00 76.56 102 LYS A O 1
ATOM 852 N N . LYS A 1 103 ? -9.481 21.474 -4.537 1.00 75.19 103 LYS A N 1
ATOM 853 C CA . LYS A 1 103 ? -10.746 20.907 -5.017 1.00 75.19 103 LYS A CA 1
ATOM 854 C C . LYS A 1 103 ? -11.967 21.596 -4.395 1.00 75.19 103 LYS A C 1
ATOM 856 O O . LYS A 1 103 ? -12.895 21.967 -5.098 1.00 75.19 103 LYS A O 1
ATOM 861 N N . SER A 1 104 ? -11.930 21.863 -3.089 1.00 66.94 104 SER A N 1
ATOM 862 C CA . SER A 1 104 ? -13.040 22.546 -2.409 1.00 66.94 104 SER A CA 1
ATOM 863 C C . SER A 1 104 ? -13.286 23.977 -2.904 1.00 66.94 104 SER A C 1
ATOM 865 O O . SER A 1 104 ? -14.420 24.434 -2.873 1.00 66.94 104 SER A O 1
ATOM 867 N N . THR A 1 105 ? -12.247 24.668 -3.387 1.00 61.75 105 THR A N 1
ATOM 868 C CA . THR A 1 105 ? -12.349 26.045 -3.895 1.00 61.75 105 THR A CA 1
ATOM 869 C C . THR A 1 105 ? -12.740 26.144 -5.371 1.00 61.75 105 THR A C 1
ATOM 871 O O . THR A 1 105 ? -13.266 27.175 -5.773 1.00 61.75 105 THR A O 1
ATOM 874 N N . CYS A 1 106 ? -12.491 25.117 -6.195 1.00 56.41 106 CYS A N 1
ATOM 875 C CA . CYS A 1 106 ? -12.909 25.138 -7.604 1.00 56.41 106 CYS A CA 1
ATOM 876 C C . CYS A 1 106 ? -14.383 24.756 -7.790 1.00 56.41 106 CYS A C 1
ATOM 878 O O . CYS A 1 106 ? -15.038 25.312 -8.666 1.00 56.41 106 CYS A O 1
ATOM 880 N N . ASP A 1 107 ? -14.929 23.907 -6.917 1.00 55.31 107 ASP A N 1
ATOM 881 C CA . ASP A 1 107 ? -16.344 23.514 -6.960 1.00 55.31 107 ASP A CA 1
ATOM 882 C C . ASP A 1 107 ? -17.288 24.665 -6.529 1.00 55.31 107 ASP A C 1
ATOM 884 O O . ASP A 1 107 ? -18.494 24.593 -6.742 1.00 55.31 107 ASP A O 1
ATOM 888 N N . SER A 1 108 ? -16.754 25.752 -5.948 1.00 56.84 108 SER A N 1
ATOM 889 C CA . SER A 1 108 ? -17.520 26.946 -5.538 1.00 56.84 108 SER A CA 1
ATOM 890 C C . SER A 1 108 ? -17.651 28.022 -6.627 1.00 56.84 108 SER A C 1
ATOM 892 O O . SER A 1 108 ? -18.386 28.983 -6.427 1.00 56.84 108 SER A O 1
ATOM 894 N N . ASN A 1 109 ? -16.946 27.885 -7.759 1.00 54.66 109 ASN A N 1
ATOM 895 C CA . ASN A 1 109 ? -16.866 28.906 -8.816 1.00 54.66 109 ASN A CA 1
ATOM 896 C C . ASN A 1 109 ? -17.540 28.463 -10.126 1.00 54.66 109 ASN A C 1
ATOM 898 O O . ASN A 1 109 ? -17.070 28.793 -11.212 1.00 54.66 109 ASN A O 1
ATOM 902 N N . THR A 1 110 ? -18.628 27.698 -10.034 1.00 50.50 110 THR A N 1
ATOM 903 C CA . THR A 1 110 ? -19.541 27.478 -11.166 1.00 50.50 110 THR A CA 1
ATOM 904 C C . THR A 1 110 ? -20.878 28.126 -10.815 1.00 50.50 110 THR A C 1
ATOM 906 O O . THR A 1 110 ? -21.717 27.510 -10.160 1.00 50.50 110 THR A O 1
ATOM 909 N N . VAL A 1 111 ? -21.013 29.403 -11.183 1.00 41.75 111 VAL A N 1
ATOM 910 C CA . VAL A 1 111 ? -22.279 30.145 -11.295 1.00 41.75 111 VAL A CA 1
ATOM 911 C C . VAL A 1 111 ? -22.476 30.453 -12.768 1.00 41.75 111 VAL A C 1
ATOM 913 O O . VAL A 1 111 ? -21.479 30.889 -13.388 1.00 41.75 111 VAL A O 1
#

Radius of gyration: 19.4 Å; chains: 1; bounding box: 50×59×36 Å

Secondary structure (DSSP, 8-state):
------SSHHHHHHHHHHT--S-THHHHHHHHHHHHHHHHHHHHHHH----EEEEE-TTT--EEEEES---TT-SPPHHHHHH-SSPP----HHHHHHHHHHHHHHTT---

Sequence (111 aa):
MRVHQTSELSFLIILFIMIDQPKRRSERLNRRKVTLLNKAYEISRFCEVDVALILRIRKTGQYITYTSTDLESWPPTKDEIRLSYPLPINLLSKDIEAQIKKKSTCDSNTV

Foldseek 3Di:
DDDDDPPDVVVVVVVVVVVDDDDVVVVVVVVVVVVVLVVQLCCVVPVVDWDKDWDQPPVVRDIDIDTNDPDPCPPPDPVCLCVDPPHDDDDDPVNVVVVVVVVVVVVVPDD

pLDDT: mean 79.41, std 18.12, range [38.22, 95.44]